Protein AF-A0A537EIC9-F1 (afdb_monomer_lite)

pLDDT: mean 76.38, std 19.01, range [43.56, 97.56]

Foldseek 3Di:
DPPPPVLVVVVCVLVVLLVVLVVVLVPDPDPVSNVVSVVVNVVSVVVVVPDDPCSPPDPPPDD

Secondary structure (DSSP, 8-state):
-----HHHHHHHHHHHHHHHHHHHHHH---HHHHHHHHHHHHHHHHHHHTS-TTTT-------

Structure (mmCIF, N/CA/C/O backbone):
data_AF-A0A537EIC9-F1
#
_entry.id   AF-A0A537EIC9-F1
#
loop_
_atom_site.group_PDB
_atom_site.id
_atom_site.type_symbol
_atom_site.label_atom_id
_atom_site.label_alt_id
_atom_site.label_comp_id
_atom_site.label_asym_id
_atom_site.label_entity_id
_atom_site.label_seq_id
_atom_site.pdbx_PDB_ins_code
_atom_site.Cartn_x
_atom_site.Cartn_y
_atom_site.Cartn_z
_atom_site.occupancy
_atom_site.B_iso_or_equiv
_atom_site.auth_seq_id
_atom_site.auth_comp_id
_atom_site.auth_asym_id
_atom_site.auth_atom_id
_atom_site.pdbx_PDB_model_num
ATOM 1 N N . MET A 1 1 ? -2.681 -11.030 -33.144 1.00 44.59 1 MET A N 1
ATOM 2 C CA . MET A 1 1 ? -2.405 -11.569 -31.797 1.00 44.59 1 MET A CA 1
ATOM 3 C C . MET A 1 1 ? -1.288 -10.718 -31.211 1.00 44.59 1 MET A C 1
ATOM 5 O O . MET A 1 1 ? -0.120 -10.979 -31.467 1.00 44.59 1 MET A O 1
ATOM 9 N N . VAL A 1 2 ? -1.650 -9.586 -30.603 1.00 49.00 2 VAL A N 1
ATOM 10 C CA . VAL A 1 2 ? -0.675 -8.642 -30.039 1.00 49.00 2 VAL A CA 1
ATOM 11 C C . VAL A 1 2 ? -0.121 -9.314 -28.792 1.00 49.00 2 VAL A C 1
ATOM 13 O O . VAL A 1 2 ? -0.855 -9.492 -27.824 1.00 49.00 2 VAL A O 1
ATOM 16 N N . LYS A 1 3 ? 1.128 -9.789 -28.857 1.00 43.56 3 LYS A N 1
ATOM 17 C CA . LYS A 1 3 ? 1.858 -10.224 -27.667 1.00 43.56 3 LYS A CA 1
ATOM 18 C C . LYS A 1 3 ? 1.898 -9.004 -26.758 1.00 43.56 3 LYS A C 1
ATOM 20 O O . LYS A 1 3 ? 2.484 -7.998 -27.142 1.00 43.56 3 LYS A O 1
ATOM 25 N N . ALA A 1 4 ? 1.164 -9.053 -25.650 1.00 46.72 4 ALA A N 1
ATOM 26 C CA . ALA A 1 4 ? 1.255 -8.030 -24.627 1.00 46.72 4 ALA A CA 1
ATOM 27 C C . ALA A 1 4 ? 2.734 -7.935 -24.256 1.00 46.72 4 ALA A C 1
ATOM 29 O O . ALA A 1 4 ? 3.309 -8.926 -23.816 1.00 46.72 4 ALA A O 1
ATOM 30 N N . ASP A 1 5 ? 3.351 -6.791 -24.548 1.00 48.03 5 ASP A N 1
ATOM 31 C CA . ASP A 1 5 ? 4.723 -6.505 -24.161 1.00 48.03 5 ASP A CA 1
ATOM 32 C C . ASP A 1 5 ? 4.871 -6.841 -22.677 1.00 48.03 5 ASP A C 1
ATOM 34 O O . ASP A 1 5 ? 4.222 -6.219 -21.834 1.00 48.03 5 ASP A O 1
ATOM 38 N N . ASP A 1 6 ? 5.729 -7.804 -22.346 1.00 49.25 6 ASP A N 1
ATOM 39 C CA . ASP A 1 6 ? 6.001 -8.233 -20.967 1.00 49.25 6 ASP A CA 1
ATOM 40 C C . ASP A 1 6 ? 6.448 -7.057 -20.066 1.00 49.25 6 ASP A C 1
ATOM 42 O O . ASP A 1 6 ? 6.351 -7.106 -18.839 1.00 49.25 6 ASP A O 1
ATOM 46 N N . SER A 1 7 ? 6.845 -5.931 -20.673 1.00 47.88 7 SER A N 1
ATOM 47 C CA . SER A 1 7 ? 7.098 -4.655 -19.997 1.00 47.88 7 SER A CA 1
ATOM 48 C C . SER A 1 7 ? 5.844 -4.006 -19.385 1.00 47.88 7 SER A C 1
ATOM 50 O O . SER A 1 7 ? 5.951 -3.413 -18.312 1.00 47.88 7 SER A O 1
ATOM 52 N N . ASN A 1 8 ? 4.657 -4.157 -19.987 1.00 48.25 8 ASN A N 1
ATOM 53 C CA . ASN A 1 8 ? 3.383 -3.677 -19.425 1.00 48.25 8 ASN A CA 1
ATOM 54 C C . ASN A 1 8 ? 2.849 -4.585 -18.302 1.00 48.25 8 ASN A C 1
ATOM 56 O O . ASN A 1 8 ? 2.104 -4.123 -17.440 1.00 48.25 8 ASN A O 1
ATOM 60 N N . LEU A 1 9 ? 3.264 -5.855 -18.266 1.00 50.22 9 LEU A N 1
ATOM 61 C CA . LEU A 1 9 ? 2.943 -6.790 -17.182 1.00 50.22 9 LEU A CA 1
ATOM 62 C C . LEU A 1 9 ? 3.803 -6.531 -15.934 1.00 50.22 9 LEU A C 1
ATOM 64 O O . LEU A 1 9 ? 3.278 -6.525 -14.821 1.00 50.22 9 LEU A O 1
ATOM 68 N N . TYR A 1 10 ? 5.092 -6.210 -16.101 1.00 48.97 10 TYR A N 1
ATOM 69 C CA . TYR A 1 10 ? 5.967 -5.826 -14.980 1.00 48.97 10 TYR A CA 1
ATOM 70 C C . TYR A 1 10 ? 5.662 -4.414 -14.435 1.00 48.97 10 TYR A C 1
ATOM 72 O O . TYR A 1 10 ? 5.880 -4.137 -13.258 1.00 48.97 10 TYR A O 1
ATOM 80 N N . LEU A 1 11 ? 5.088 -3.532 -15.267 1.00 50.88 11 LEU A N 1
ATOM 81 C CA . LEU A 1 11 ? 4.483 -2.257 -14.847 1.00 50.88 11 LEU A CA 1
AT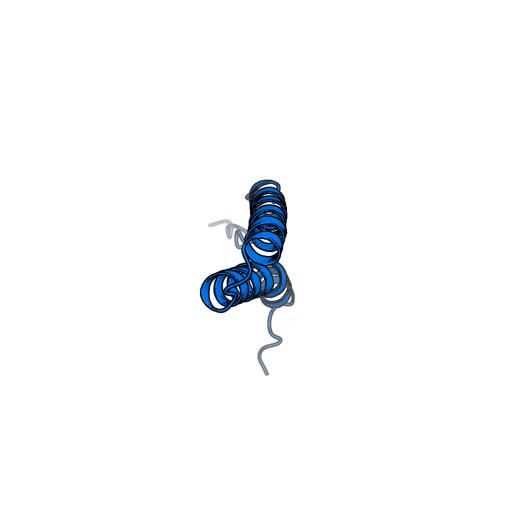OM 82 C C . LEU A 1 11 ? 3.213 -2.441 -13.994 1.00 50.88 11 LEU A C 1
ATOM 84 O O . LEU A 1 11 ? 2.851 -1.533 -13.252 1.00 50.88 11 LEU A O 1
ATOM 88 N N . CYS A 1 12 ? 2.554 -3.602 -14.063 1.00 62.97 12 CYS A N 1
ATOM 89 C CA . CYS A 1 12 ? 1.298 -3.856 -13.360 1.00 62.97 12 CYS A CA 1
ATOM 90 C C . CYS A 1 12 ? 1.507 -4.361 -11.921 1.00 62.97 12 CYS A C 1
ATOM 92 O O . CYS A 1 12 ? 0.705 -4.043 -11.053 1.00 62.97 12 CYS A O 1
ATOM 94 N N . GLY A 1 13 ? 2.596 -5.084 -11.624 1.00 72.94 13 GLY A N 1
ATOM 95 C CA . GLY A 1 13 ? 2.782 -5.748 -10.323 1.00 72.94 13 GLY A CA 1
ATOM 96 C C . GLY A 1 13 ? 2.845 -4.798 -9.118 1.00 72.94 13 GLY A C 1
ATOM 97 O O . GLY A 1 13 ? 2.069 -4.941 -8.178 1.00 72.94 13 GLY A O 1
ATOM 98 N N . LEU A 1 14 ? 3.734 -3.797 -9.143 1.00 79.25 14 LEU A N 1
ATOM 99 C CA . LEU A 1 14 ? 3.869 -2.851 -8.022 1.00 79.25 14 LEU A CA 1
ATOM 100 C C . LEU A 1 14 ? 2.684 -1.883 -7.918 1.00 79.25 14 LEU A C 1
ATOM 102 O O . LEU A 1 14 ? 2.258 -1.567 -6.810 1.00 79.25 14 LEU A O 1
ATOM 106 N N . CYS A 1 15 ? 2.121 -1.450 -9.049 1.00 80.00 15 CYS A N 1
ATOM 107 C CA . CYS A 1 15 ? 0.923 -0.608 -9.072 1.00 80.00 15 CYS A CA 1
ATOM 108 C C . CYS A 1 15 ? -0.288 -1.346 -8.490 1.00 80.00 15 CYS A C 1
ATOM 110 O O . CYS A 1 15 ? -0.986 -0.802 -7.635 1.00 80.00 15 CYS A O 1
ATOM 112 N N . HIS A 1 16 ? -0.483 -2.603 -8.891 1.00 84.19 16 HIS A N 1
ATOM 113 C CA . HIS A 1 16 ? -1.535 -3.467 -8.367 1.00 84.19 16 HIS A CA 1
ATOM 114 C C . HIS A 1 16 ? -1.369 -3.700 -6.862 1.00 84.19 16 HIS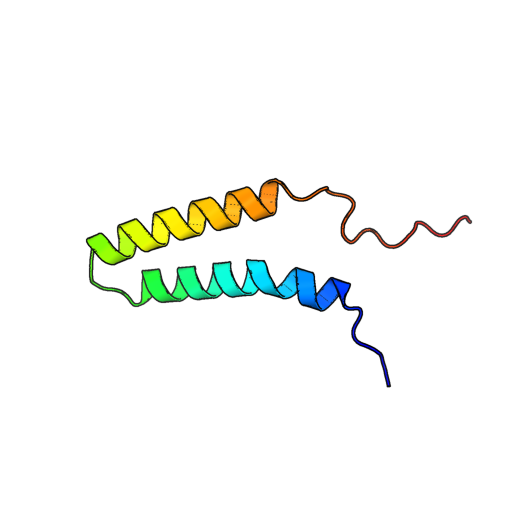 A C 1
ATOM 116 O O . HIS A 1 16 ? -2.326 -3.573 -6.101 1.00 84.19 16 HIS A O 1
ATOM 122 N N . GLU A 1 17 ? -0.148 -3.977 -6.397 1.00 88.44 17 GLU A N 1
ATOM 123 C CA . GLU A 1 17 ? 0.106 -4.149 -4.966 1.00 88.44 17 GLU A CA 1
ATOM 124 C C . GLU A 1 17 ? -0.096 -2.853 -4.171 1.00 88.44 17 GLU A C 1
ATOM 126 O O . GLU A 1 17 ? -0.655 -2.893 -3.073 1.00 88.44 17 GLU A O 1
ATOM 131 N N . LYS A 1 18 ? 0.274 -1.695 -4.730 1.00 89.88 18 LYS A N 1
ATOM 132 C CA . LYS A 1 18 ? 0.018 -0.383 -4.118 1.00 89.88 18 LYS A CA 1
ATOM 133 C C . LYS A 1 18 ? -1.478 -0.136 -3.922 1.00 89.88 18 LYS A C 1
ATOM 135 O O . LYS A 1 18 ? -1.893 0.280 -2.836 1.00 89.88 18 LYS A O 1
ATOM 140 N N . GLU A 1 19 ? -2.271 -0.390 -4.959 1.00 90.06 19 GLU A N 1
ATOM 141 C CA . GLU A 1 19 ? -3.726 -0.239 -4.930 1.00 90.06 19 GLU A CA 1
ATOM 142 C C . GLU A 1 19 ? -4.367 -1.230 -3.947 1.00 90.06 19 GLU A C 1
ATOM 144 O O . GLU A 1 19 ? -5.180 -0.842 -3.107 1.00 90.06 19 GLU A O 1
ATOM 149 N N . ARG A 1 20 ? -3.932 -2.495 -3.965 1.00 92.50 20 ARG A N 1
ATOM 150 C CA . ARG A 1 20 ? -4.400 -3.531 -3.036 1.00 92.50 20 ARG A CA 1
ATOM 151 C C . ARG A 1 20 ? -4.167 -3.144 -1.575 1.00 92.50 20 ARG A C 1
ATOM 153 O O . ARG A 1 20 ? -5.052 -3.339 -0.743 1.00 92.50 20 ARG A O 1
ATOM 160 N N . VAL A 1 21 ? -2.991 -2.603 -1.247 1.00 94.06 21 VAL A N 1
ATOM 161 C CA . VAL A 1 21 ? -2.672 -2.149 0.118 1.00 94.06 21 VAL A CA 1
ATOM 162 C C . VAL A 1 21 ? -3.510 -0.931 0.506 1.00 94.06 21 VAL A C 1
ATOM 164 O O . VAL A 1 21 ? -4.026 -0.901 1.620 1.00 94.06 21 VAL A O 1
ATOM 167 N N . HIS A 1 22 ? -3.719 0.026 -0.404 1.00 93.19 22 HIS A N 1
ATOM 168 C CA . HIS A 1 22 ? -4.623 1.159 -0.166 1.00 93.19 22 HIS A CA 1
ATOM 169 C C . HIS A 1 22 ? -6.034 0.698 0.207 1.00 93.19 22 HIS A C 1
ATOM 171 O O . HIS A 1 22 ? -6.574 1.134 1.223 1.00 93.19 22 HIS A O 1
ATOM 177 N N . TRP A 1 23 ? -6.609 -0.221 -0.572 1.00 94.12 23 TRP A N 1
ATOM 178 C CA . TRP A 1 23 ? -7.937 -0.758 -0.285 1.00 94.12 23 TRP A CA 1
ATOM 179 C C . TRP A 1 23 ? -7.997 -1.471 1.065 1.00 94.12 23 TRP A C 1
ATOM 181 O O . TRP A 1 23 ? -8.950 -1.277 1.813 1.00 94.12 23 TRP A O 1
ATOM 191 N N . LYS A 1 24 ? -6.965 -2.243 1.423 1.00 94.56 24 LYS A N 1
ATOM 192 C CA . LYS A 1 24 ? -6.904 -2.900 2.735 1.00 94.56 24 LYS A CA 1
ATOM 193 C C . LYS A 1 24 ? -6.857 -1.912 3.899 1.00 94.56 24 LYS A C 1
ATOM 195 O O . LYS A 1 24 ? -7.521 -2.155 4.896 1.00 94.56 24 LYS A O 1
ATOM 200 N N . ILE A 1 25 ? -6.126 -0.804 3.773 1.00 95.00 25 ILE A N 1
ATOM 201 C CA . ILE A 1 25 ? -6.092 0.239 4.813 1.00 95.00 25 ILE A CA 1
ATOM 202 C C . ILE A 1 25 ? -7.485 0.846 5.003 1.00 95.00 25 ILE A C 1
ATOM 204 O O . ILE A 1 25 ? -7.938 0.977 6.133 1.00 95.00 25 ILE A O 1
ATOM 208 N N . LEU A 1 26 ? -8.170 1.183 3.903 1.00 94.12 26 LEU A N 1
ATOM 209 C CA . LEU A 1 26 ? -9.507 1.787 3.943 1.00 94.12 26 LEU A CA 1
ATOM 210 C C . LEU A 1 26 ? -10.572 0.855 4.533 1.00 94.12 26 LEU A C 1
ATOM 212 O O . LEU A 1 26 ? -11.533 1.330 5.131 1.00 94.12 26 LEU A O 1
ATOM 216 N N . LEU A 1 27 ? -10.422 -0.455 4.328 1.00 95.88 27 LEU A N 1
ATOM 217 C CA . LEU A 1 27 ? -11.378 -1.463 4.786 1.00 95.88 27 LEU A CA 1
ATOM 218 C C . LEU A 1 27 ? -11.056 -2.019 6.177 1.00 95.88 27 LEU A C 1
ATOM 220 O O . LEU A 1 27 ? -11.948 -2.571 6.819 1.00 95.88 27 LEU A O 1
ATOM 224 N N . SER A 1 28 ? -9.812 -1.900 6.642 1.00 94.12 28 SER A N 1
ATOM 225 C CA . SER A 1 28 ? -9.436 -2.331 7.985 1.00 94.12 28 SER A CA 1
ATOM 226 C C . SER A 1 28 ? -9.916 -1.318 9.022 1.00 94.12 28 SER A C 1
ATOM 228 O O . SER A 1 28 ? -9.781 -0.109 8.842 1.00 94.12 28 SER A O 1
ATOM 230 N N . THR A 1 29 ? -10.461 -1.819 10.127 1.00 94.69 29 THR A N 1
ATOM 231 C CA . THR A 1 29 ? -10.816 -1.029 11.315 1.00 94.69 29 THR A CA 1
ATOM 232 C C . THR A 1 29 ? -9.821 -1.227 12.460 1.00 94.69 29 THR A C 1
ATOM 234 O O . THR A 1 29 ? -9.989 -0.631 13.522 1.00 94.69 29 THR A O 1
ATOM 237 N N . ASP A 1 30 ? -8.817 -2.085 12.270 1.00 97.56 30 ASP A N 1
ATOM 238 C CA . ASP A 1 30 ? -7.767 -2.365 13.245 1.00 97.56 30 ASP A CA 1
ATOM 239 C C . ASP A 1 30 ? -6.595 -1.396 13.032 1.00 97.56 30 ASP A C 1
ATOM 241 O O . ASP A 1 30 ? -5.984 -1.340 11.964 1.00 97.56 30 ASP A O 1
ATOM 245 N N . MET A 1 31 ? -6.274 -0.623 14.068 1.00 94.44 31 MET A N 1
ATOM 246 C CA . MET A 1 31 ? -5.217 0.385 14.022 1.00 94.44 31 MET A CA 1
ATOM 247 C C . MET A 1 31 ? -3.813 -0.220 13.889 1.00 94.44 31 MET A C 1
ATOM 249 O O . MET A 1 31 ? -2.949 0.394 13.259 1.00 94.44 31 MET A O 1
ATOM 253 N N . GLU A 1 32 ? -3.564 -1.403 14.459 1.00 96.88 32 GLU A N 1
ATOM 254 C CA . GLU A 1 32 ? -2.272 -2.085 14.322 1.00 96.88 32 GLU A CA 1
ATOM 255 C C . GLU A 1 32 ? -2.096 -2.612 12.897 1.00 96.88 32 GLU A C 1
ATOM 257 O O . GLU A 1 32 ? -1.040 -2.423 12.280 1.00 96.88 32 GLU A O 1
ATOM 262 N N . GLU A 1 33 ? -3.156 -3.194 12.333 1.00 94.75 33 GLU A N 1
ATOM 263 C CA . GLU A 1 33 ? -3.166 -3.637 10.941 1.00 94.75 33 GLU A CA 1
ATOM 264 C C . GLU A 1 33 ? -2.984 -2.450 9.984 1.00 94.75 33 GLU A C 1
ATOM 266 O O . GLU A 1 33 ? -2.136 -2.501 9.088 1.00 94.75 33 GLU A O 1
ATOM 271 N N . GLN A 1 34 ? -3.703 -1.344 10.197 1.00 96.06 34 GLN A N 1
ATOM 272 C CA . GLN A 1 34 ? -3.538 -0.127 9.401 1.00 96.06 34 GLN A CA 1
ATOM 273 C C . GLN A 1 34 ? -2.104 0.419 9.470 1.00 96.06 34 GLN A C 1
ATOM 275 O O . GLN A 1 34 ? -1.549 0.802 8.438 1.00 96.06 34 GLN A O 1
ATOM 280 N N . ALA A 1 35 ? -1.469 0.420 10.647 1.00 96.19 35 ALA A N 1
ATOM 281 C CA . ALA A 1 35 ? -0.083 0.865 10.801 1.00 96.19 35 ALA A CA 1
ATOM 282 C C . ALA A 1 35 ? 0.906 -0.045 10.046 1.00 96.19 35 ALA A C 1
ATOM 284 O O . ALA A 1 35 ? 1.824 0.441 9.373 1.00 96.19 35 ALA A O 1
ATOM 285 N N . PHE A 1 36 ? 0.705 -1.363 10.101 1.00 97.19 36 PHE A N 1
ATOM 286 C CA . PHE A 1 36 ? 1.504 -2.328 9.345 1.00 97.19 36 PHE A CA 1
ATOM 287 C C . PHE A 1 36 ? 1.338 -2.154 7.826 1.00 97.19 36 PHE A C 1
ATOM 289 O O . PHE A 1 36 ? 2.322 -2.114 7.074 1.00 97.19 36 PHE A O 1
ATOM 296 N N . LEU A 1 37 ? 0.100 -1.993 7.361 1.00 96.62 37 LEU A N 1
ATOM 297 C CA . LEU A 1 37 ? -0.211 -1.767 5.952 1.00 96.62 37 LEU A CA 1
ATOM 298 C C . LEU A 1 37 ? 0.340 -0.422 5.456 1.00 96.62 37 LEU A C 1
ATOM 300 O O . LEU A 1 37 ? 0.891 -0.359 4.357 1.00 96.62 37 LEU A O 1
ATOM 304 N N . ALA A 1 38 ? 0.293 0.634 6.272 1.00 95.25 38 ALA A N 1
ATOM 305 C CA . ALA A 1 38 ? 0.899 1.925 5.948 1.00 95.25 38 ALA A CA 1
ATOM 306 C C . ALA A 1 38 ? 2.427 1.820 5.794 1.00 95.25 38 ALA A C 1
ATOM 308 O O . ALA A 1 38 ? 3.004 2.399 4.871 1.00 95.25 38 ALA A O 1
ATOM 309 N N . ASN A 1 39 ? 3.099 1.034 6.641 1.00 96.31 39 ASN A N 1
ATOM 310 C CA . ASN A 1 39 ? 4.525 0.747 6.471 1.00 96.31 39 ASN A CA 1
ATOM 311 C C . ASN A 1 39 ? 4.805 -0.033 5.180 1.00 96.31 39 ASN A C 1
ATOM 313 O O . ASN A 1 39 ? 5.744 0.297 4.454 1.00 96.31 39 ASN A O 1
ATOM 317 N N . THR A 1 40 ? 3.960 -1.013 4.857 1.00 94.88 40 THR A N 1
ATOM 318 C CA . THR A 1 40 ? 4.048 -1.777 3.603 1.00 94.88 40 THR A CA 1
ATOM 319 C C . THR A 1 40 ? 3.921 -0.857 2.388 1.00 94.88 40 THR A C 1
ATOM 321 O O . THR A 1 40 ? 4.732 -0.931 1.465 1.00 94.88 40 THR A O 1
ATOM 324 N N . LEU A 1 41 ? 2.970 0.081 2.416 1.00 94.00 41 LEU A N 1
ATOM 325 C CA . LEU A 1 41 ? 2.786 1.072 1.359 1.00 94.00 41 LEU A CA 1
ATOM 326 C C . LEU A 1 41 ? 4.042 1.930 1.148 1.00 94.00 41 LEU A C 1
ATOM 328 O O . LEU A 1 41 ? 4.478 2.110 0.013 1.00 94.00 41 LEU A O 1
ATOM 332 N N . ARG A 1 42 ? 4.682 2.395 2.229 1.00 93.81 42 ARG A N 1
ATOM 333 C CA . ARG A 1 42 ? 5.925 3.186 2.141 1.00 93.81 42 ARG A CA 1
ATOM 334 C C . ARG A 1 42 ? 7.078 2.406 1.509 1.00 93.81 42 ARG A C 1
ATOM 336 O O . ARG A 1 42 ? 7.902 3.000 0.816 1.00 93.81 42 ARG A O 1
ATOM 343 N N . VAL A 1 43 ? 7.160 1.095 1.745 1.00 92.44 43 VAL A N 1
ATOM 344 C CA . VAL A 1 43 ? 8.162 0.231 1.098 1.00 92.44 43 VAL A CA 1
ATOM 345 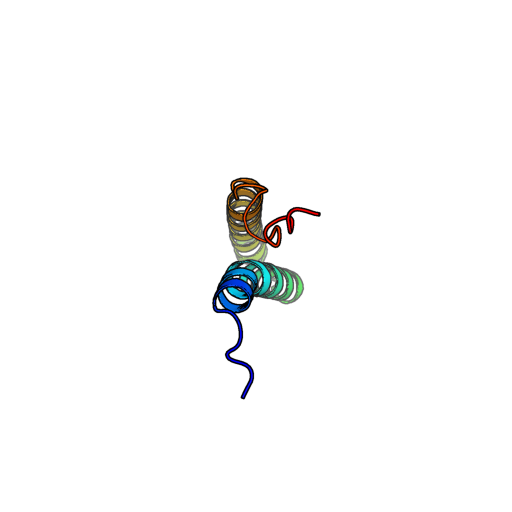C C . VAL A 1 43 ? 7.895 0.133 -0.402 1.00 92.44 43 VAL A C 1
ATOM 347 O O . VAL A 1 43 ? 8.825 0.298 -1.191 1.00 92.44 43 VAL A O 1
ATOM 350 N N . ILE A 1 44 ? 6.635 -0.062 -0.797 1.00 88.69 44 ILE A N 1
ATOM 351 C CA . ILE A 1 44 ? 6.231 -0.127 -2.209 1.00 88.69 44 ILE A CA 1
ATOM 352 C C . ILE A 1 44 ? 6.547 1.193 -2.925 1.00 88.69 44 ILE A C 1
ATOM 354 O O . ILE A 1 44 ? 7.129 1.181 -4.006 1.00 88.69 44 ILE A O 1
ATOM 358 N N . GLU A 1 45 ? 6.244 2.338 -2.312 1.00 88.50 45 GLU A N 1
ATOM 359 C CA . GLU A 1 45 ? 6.535 3.653 -2.901 1.00 88.50 45 GLU A CA 1
ATOM 360 C C . GLU A 1 45 ? 8.033 3.924 -3.053 1.00 88.50 45 GLU A C 1
ATOM 362 O O . GLU A 1 45 ? 8.460 4.515 -4.044 1.00 88.50 45 GLU A O 1
ATOM 367 N N . ARG A 1 46 ? 8.858 3.456 -2.111 1.00 87.81 46 ARG A N 1
ATOM 368 C CA . ARG A 1 46 ? 10.319 3.527 -2.255 1.00 87.81 46 ARG A CA 1
ATOM 369 C C . ARG A 1 46 ? 10.822 2.644 -3.390 1.00 87.81 46 ARG A C 1
ATOM 371 O O . ARG A 1 46 ? 11.706 3.069 -4.130 1.00 87.81 46 ARG A O 1
ATOM 378 N N . ALA A 1 47 ? 10.273 1.438 -3.528 1.00 84.31 47 ALA A N 1
ATOM 379 C CA . ALA A 1 47 ? 10.623 0.547 -4.628 1.00 84.31 47 ALA A CA 1
ATOM 380 C C .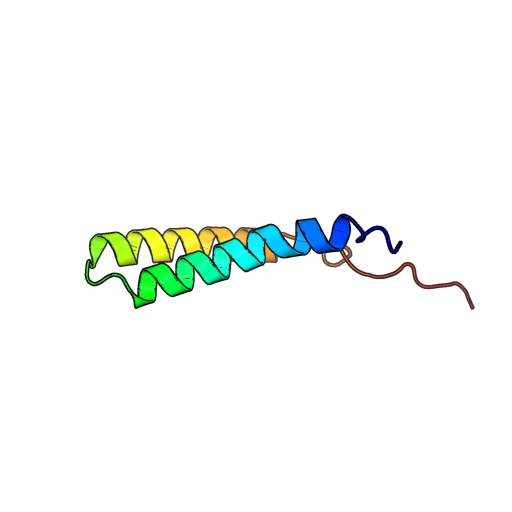 ALA A 1 47 ? 10.277 1.191 -5.982 1.00 84.31 47 ALA A C 1
ATOM 382 O O . ALA A 1 47 ? 11.117 1.198 -6.881 1.00 84.31 47 ALA A O 1
ATOM 383 N N . ASP A 1 48 ? 9.105 1.821 -6.087 1.00 80.62 48 ASP A N 1
ATOM 384 C CA . ASP A 1 48 ? 8.684 2.567 -7.278 1.00 80.62 48 ASP A CA 1
ATOM 385 C C . ASP A 1 48 ? 9.631 3.741 -7.600 1.00 80.62 48 ASP A C 1
ATOM 387 O O . ASP A 1 48 ? 10.110 3.872 -8.725 1.00 80.62 48 ASP A O 1
ATOM 391 N N . GLN A 1 49 ? 10.015 4.537 -6.595 1.00 79.56 49 GLN A N 1
ATOM 392 C CA . GLN A 1 49 ? 10.944 5.666 -6.766 1.00 79.56 49 GLN A CA 1
ATOM 393 C C . GLN A 1 49 ? 12.378 5.249 -7.113 1.00 79.56 49 GLN A C 1
ATOM 395 O O . GLN A 1 49 ? 13.100 6.007 -7.760 1.00 79.56 49 GLN A O 1
ATOM 400 N N . SER A 1 50 ? 12.807 4.060 -6.686 1.00 79.31 50 SER A N 1
ATOM 401 C CA . SER A 1 50 ? 14.136 3.525 -7.010 1.00 79.31 50 SER A CA 1
ATOM 402 C C . SER A 1 50 ? 14.265 3.065 -8.466 1.00 79.31 50 SER A C 1
ATOM 404 O O . SER A 1 50 ? 15.360 2.721 -8.917 1.00 79.31 50 SER A O 1
ATOM 406 N N . ARG A 1 51 ? 13.158 3.058 -9.217 1.00 69.44 51 ARG A N 1
ATOM 407 C CA . ARG A 1 51 ? 13.141 2.587 -10.594 1.00 69.44 51 ARG A CA 1
ATOM 408 C C . ARG A 1 51 ? 13.935 3.528 -11.515 1.00 69.44 51 ARG A C 1
ATOM 410 O O . ARG A 1 51 ? 13.718 4.742 -11.495 1.00 69.44 51 ARG A O 1
ATOM 417 N N . PRO A 1 52 ? 14.818 2.994 -12.379 1.00 68.12 52 PRO A N 1
ATOM 418 C CA . PRO A 1 52 ? 15.485 3.793 -13.402 1.00 68.12 52 PRO A CA 1
ATOM 419 C C . PRO A 1 52 ? 14.455 4.455 -14.325 1.00 68.12 52 PRO A C 1
ATOM 421 O O . PRO A 1 52 ? 13.593 3.772 -14.879 1.00 68.12 52 PRO A O 1
ATOM 424 N N . LYS A 1 53 ? 14.563 5.778 -14.515 1.00 62.81 53 LYS A N 1
ATOM 425 C CA . LYS A 1 53 ? 13.626 6.604 -15.308 1.00 62.81 53 LYS A CA 1
ATOM 426 C C . LYS A 1 53 ? 13.491 6.176 -16.778 1.00 62.81 53 LYS A C 1
ATOM 428 O O . LYS A 1 53 ? 12.555 6.600 -17.448 1.00 62.81 53 LYS A O 1
ATOM 433 N N . ASP A 1 54 ? 14.401 5.336 -17.263 1.00 59.38 54 ASP A N 1
ATOM 434 C CA . ASP A 1 54 ? 14.435 4.853 -18.645 1.00 59.38 54 ASP A CA 1
ATOM 435 C C . ASP A 1 54 ? 13.602 3.581 -18.879 1.00 59.38 54 ASP A C 1
ATOM 437 O O . ASP A 1 54 ? 13.376 3.192 -20.026 1.00 59.38 54 ASP A O 1
ATOM 441 N N . TYR A 1 55 ? 13.088 2.942 -17.822 1.00 55.66 55 TYR A N 1
ATOM 442 C CA . TYR A 1 55 ? 12.170 1.812 -17.966 1.00 55.66 55 TYR A CA 1
ATOM 443 C C . TYR A 1 55 ? 10.800 2.299 -18.463 1.00 55.66 55 TYR A C 1
ATOM 445 O O . TYR A 1 55 ? 9.961 2.735 -17.679 1.00 55.66 55 TYR A O 1
ATOM 453 N N . GLY A 1 56 ? 10.575 2.208 -19.776 1.00 54.75 56 GLY A N 1
ATOM 454 C CA . GLY A 1 56 ? 9.324 2.602 -20.436 1.00 54.75 56 GLY A CA 1
ATOM 455 C C . GLY A 1 56 ? 9.475 3.718 -21.470 1.00 54.75 56 GLY A C 1
ATOM 456 O O . GLY A 1 56 ? 8.490 4.079 -22.111 1.00 54.75 56 GLY A O 1
ATOM 457 N N . ARG A 1 57 ? 10.687 4.252 -21.682 1.00 49.78 57 ARG A N 1
ATOM 458 C CA . ARG A 1 57 ? 10.939 5.155 -22.808 1.00 49.78 57 ARG A CA 1
ATOM 459 C C . ARG A 1 57 ? 10.988 4.315 -24.091 1.00 49.78 57 ARG A C 1
ATOM 461 O O . ARG A 1 57 ? 11.900 3.495 -24.214 1.00 49.78 57 ARG A O 1
ATOM 468 N N . PRO A 1 58 ? 10.050 4.471 -25.045 1.00 56.84 58 PRO A N 1
ATOM 469 C CA . PRO A 1 58 ? 10.212 3.828 -26.341 1.00 56.84 58 PRO A CA 1
ATOM 470 C C . PRO A 1 58 ? 11.540 4.309 -26.943 1.00 56.84 58 PRO A C 1
ATOM 472 O O . PRO A 1 58 ? 11.872 5.489 -26.772 1.00 56.84 58 PRO A O 1
ATOM 475 N N . PRO A 1 59 ? 12.322 3.431 -27.602 1.00 57.62 59 PRO A N 1
ATOM 476 C CA . PRO A 1 59 ? 13.577 3.839 -28.214 1.00 57.62 59 PRO A CA 1
ATOM 477 C C . PRO A 1 59 ? 13.274 5.022 -29.127 1.00 57.62 59 PRO A C 1
ATOM 479 O O . PRO A 1 59 ? 12.426 4.924 -30.017 1.00 57.62 59 PRO A O 1
ATOM 482 N N . SER A 1 60 ? 13.906 6.163 -28.852 1.00 61.28 60 SER A N 1
ATOM 483 C CA . SER A 1 60 ? 13.804 7.344 -29.698 1.00 61.28 60 SER A CA 1
ATOM 484 C C . SER A 1 60 ? 14.223 6.919 -31.099 1.00 61.28 60 SER A C 1
ATOM 486 O O . SER A 1 60 ? 15.400 6.628 -31.323 1.00 61.28 60 SER A O 1
ATOM 488 N N . ARG A 1 61 ? 13.251 6.797 -32.011 1.00 58.34 61 ARG A N 1
ATOM 489 C CA . ARG A 1 61 ? 13.537 6.511 -33.416 1.00 58.34 61 ARG A CA 1
ATOM 490 C C . ARG A 1 61 ? 14.483 7.606 -33.914 1.00 58.34 61 ARG A C 1
ATOM 492 O O . ARG A 1 61 ? 14.159 8.776 -33.714 1.00 58.34 61 ARG A O 1
ATOM 499 N N . PRO A 1 62 ? 15.631 7.257 -34.515 1.00 60.34 62 PRO A N 1
ATOM 500 C CA . PRO A 1 62 ? 16.433 8.248 -35.209 1.00 60.34 62 PRO A CA 1
ATOM 501 C C . PRO A 1 62 ?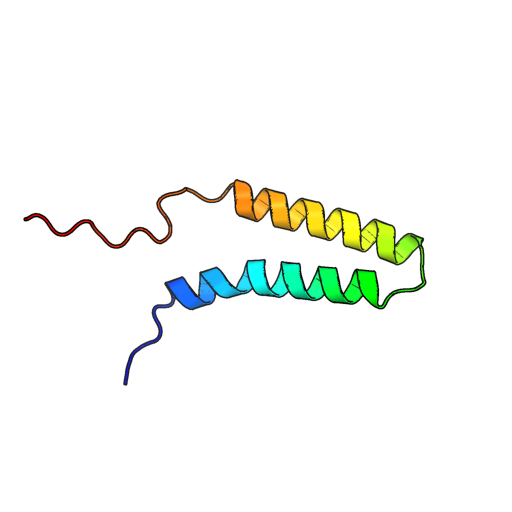 15.616 8.760 -36.402 1.00 60.34 62 PRO A C 1
ATOM 503 O O . PRO A 1 62 ? 15.091 7.954 -37.175 1.00 60.34 62 PRO A O 1
ATOM 506 N N . SER A 1 63 ? 15.442 10.082 -36.461 1.00 55.28 63 SER A N 1
ATOM 507 C CA . SER A 1 63 ? 14.884 10.808 -37.609 1.00 55.28 63 SER A CA 1
ATOM 508 C C . SER A 1 63 ? 15.835 10.782 -38.797 1.00 55.28 63 SER A C 1
ATOM 510 O O . SER A 1 63 ? 17.063 10.805 -38.554 1.00 55.28 6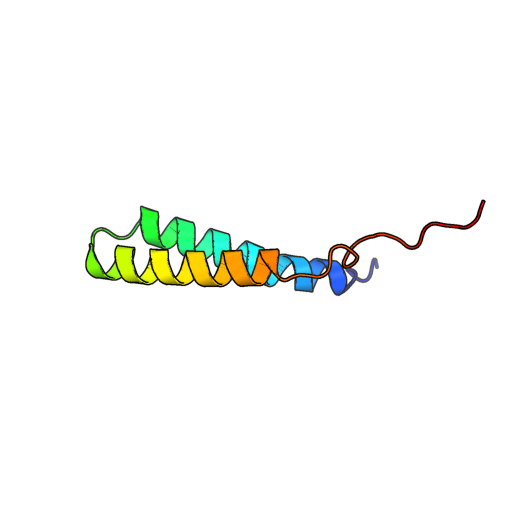3 SER A O 1
#

Sequence (63 aa):
MVKADDSNLYLCGLCHEKERVHWKILLSTDMEEQAFLANTLRVIERADQSRPKDYGRPPSRPS

Radius of gyration: 16.35 Å; chains: 1; bounding box: 28×22×52 Å